Protein AF-A0A257QIC7-F1 (afdb_monomer)

Sequence (115 aa):
MLGDSFSVPIFAFAMLKSFGMAAPDFAHYFVFAAYFVVAKFSAAGVPGGLTIVLFPVLESCLGFSGEMLSMIMALNLLFDAELTSANILGNGAFALWINKLYEPNTDGANAPSPA

Secondary structure (DSSP, 8-state):
-HHHHHHHHHHHHHHHHHTTPPPPPHHHHHHHHHHHHHHHHHS-S-TTHHHHHHHHHHHHHH---HHHHHHHHHHHHHTHHHHHHHHHHHHHHHHHHHHHHH----TTS-PPPP-

Nearest PDB structures (foldseek):
  5m5p-assembly1_A  TM=3.788E-01  e=3.358E+00  Saccharomyces cerevisiae S288C

Mean predicted aligned error: 11.05 Å

Foldseek 3Di:
DVQVLVVLLVLLQVLCVVVVHDRPDPVLSVVLSVVLVVQLVVDPDDQLVSLVSCVVSCCVSPVDDPVSSVVSSVVSNVCVVVSVVVVVVVVVVVVVVVCVVPPDPPPDPPDPDDD

Solvent-accessible surface area (backbone atoms only — not comparable to full-atom values): 6911 Å² total; per-residue (Å²): 110,69,67,56,66,53,50,52,55,52,50,52,53,51,47,38,57,75,72,69,47,80,79,71,54,68,69,60,48,50,51,45,50,51,52,49,52,54,53,54,70,69,52,80,87,50,90,76,51,54,59,63,73,42,44,64,54,42,35,74,73,67,65,51,50,75,69,54,51,52,49,53,46,51,52,51,61,70,42,44,64,60,49,50,49,51,43,54,49,50,52,52,52,50,51,53,51,50,49,67,74,63,58,68,90,68,90,73,76,85,68,80,78,82,130

pLDDT: mean 73.9, std 10.51, range [49.91, 89.94]

Structure (mmCIF, N/CA/C/O backbone):
data_AF-A0A257QIC7-F1
#
_entry.id   AF-A0A257QIC7-F1
#
loop_
_atom_site.group_PDB
_atom_site.id
_atom_site.type_symbol
_atom_site.label_atom_id
_atom_site.label_alt_id
_atom_site.label_comp_id
_atom_site.label_asym_id
_atom_site.label_entity_id
_atom_site.label_seq_id
_atom_site.pdbx_PDB_ins_code
_atom_site.Cartn_x
_atom_site.Cartn_y
_atom_site.Cartn_z
_atom_site.occupancy
_atom_site.B_iso_or_equiv
_atom_site.auth_seq_id
_atom_site.auth_comp_id
_atom_site.auth_asym_id
_atom_site.auth_atom_id
_atom_site.pdbx_PDB_model_num
ATOM 1 N N . MET A 1 1 ? 6.037 2.175 -8.014 1.00 59.19 1 MET A N 1
ATOM 2 C CA . MET A 1 1 ? 5.246 2.295 -6.773 1.00 59.19 1 MET A CA 1
ATOM 3 C C . MET A 1 1 ? 4.313 1.100 -6.545 1.00 59.19 1 MET A C 1
ATOM 5 O O . MET A 1 1 ? 3.477 1.162 -5.656 1.00 59.19 1 MET A O 1
ATOM 9 N N . LEU A 1 2 ? 4.437 0.002 -7.309 1.00 57.78 2 LEU A N 1
ATOM 10 C CA . LEU A 1 2 ? 3.534 -1.149 -7.171 1.00 57.78 2 LEU A CA 1
ATOM 11 C C . LEU A 1 2 ? 3.740 -1.905 -5.853 1.00 57.78 2 LEU A C 1
ATOM 13 O O . LEU A 1 2 ? 2.757 -2.311 -5.246 1.00 57.78 2 LEU A O 1
ATOM 17 N N . GLY A 1 3 ? 4.986 -2.050 -5.382 1.00 58.66 3 GLY A N 1
ATOM 18 C CA . GLY A 1 3 ? 5.283 -2.776 -4.137 1.00 58.66 3 GLY A CA 1
ATOM 19 C C . GLY A 1 3 ? 4.587 -2.169 -2.919 1.00 58.66 3 GLY A C 1
ATOM 20 O O . GLY A 1 3 ? 3.959 -2.867 -2.133 1.00 58.66 3 GLY A O 1
ATOM 21 N N . ASP A 1 4 ? 4.585 -0.844 -2.840 1.00 62.31 4 ASP A N 1
ATOM 22 C CA . ASP A 1 4 ? 3.949 -0.105 -1.757 1.00 62.31 4 ASP A CA 1
ATOM 23 C C . ASP A 1 4 ? 2.408 -0.183 -1.799 1.00 62.31 4 ASP A C 1
ATOM 25 O O . ASP A 1 4 ? 1.718 -0.051 -0.791 1.00 62.31 4 ASP A O 1
ATOM 29 N N . SER A 1 5 ? 1.816 -0.424 -2.970 1.00 68.56 5 SER A N 1
ATOM 30 C CA . SER A 1 5 ? 0.364 -0.629 -3.080 1.00 68.56 5 SER A CA 1
ATOM 31 C C . SER A 1 5 ? -0.109 -1.928 -2.425 1.00 68.56 5 SER A C 1
ATOM 33 O O . SER A 1 5 ? -1.267 -2.004 -2.029 1.00 68.56 5 SER A O 1
ATOM 35 N N . PHE A 1 6 ? 0.767 -2.927 -2.283 1.00 68.69 6 PHE A N 1
ATOM 36 C CA . PHE A 1 6 ? 0.454 -4.180 -1.592 1.00 68.69 6 PHE A CA 1
ATOM 37 C C . PHE A 1 6 ? 0.847 -4.142 -0.114 1.00 68.69 6 PHE A C 1
ATOM 39 O O . PHE A 1 6 ? 0.112 -4.663 0.724 1.00 68.69 6 PHE A O 1
ATOM 46 N N . SER A 1 7 ? 1.963 -3.491 0.220 1.00 70.69 7 SER A N 1
ATOM 47 C CA . SER A 1 7 ? 2.462 -3.420 1.597 1.00 70.69 7 SER A CA 1
ATOM 48 C C . SER A 1 7 ? 1.501 -2.703 2.545 1.00 70.69 7 SER A C 1
ATOM 50 O O . SER A 1 7 ? 1.278 -3.179 3.655 1.00 70.69 7 SER A O 1
ATOM 52 N N . VAL A 1 8 ? 0.877 -1.598 2.120 1.00 73.81 8 VAL A N 1
ATOM 53 C CA . VAL A 1 8 ? -0.001 -0.819 3.010 1.00 73.81 8 VAL A CA 1
ATOM 54 C C . VAL A 1 8 ? -1.290 -1.556 3.389 1.00 73.81 8 VAL A C 1
ATOM 56 O O . VAL A 1 8 ? -1.606 -1.578 4.579 1.00 73.81 8 VAL A O 1
ATOM 59 N N . PRO A 1 9 ? -2.020 -2.216 2.467 1.00 78.31 9 PRO A N 1
ATOM 60 C CA . PRO A 1 9 ? -3.093 -3.126 2.852 1.00 78.31 9 PRO A CA 1
ATOM 61 C C . PRO A 1 9 ? -2.602 -4.204 3.826 1.00 78.31 9 PRO A C 1
ATOM 63 O O . PRO A 1 9 ? -3.177 -4.370 4.896 1.00 78.31 9 PRO A O 1
ATOM 66 N N . ILE A 1 10 ? -1.475 -4.866 3.546 1.00 80.44 10 ILE A N 1
ATOM 67 C CA . ILE A 1 10 ? -0.930 -5.901 4.443 1.00 80.44 10 ILE A CA 1
ATOM 68 C C . ILE A 1 10 ? -0.683 -5.344 5.857 1.00 80.44 10 ILE A C 1
ATOM 70 O O . ILE A 1 10 ? -1.084 -5.969 6.841 1.00 80.44 10 ILE A O 1
ATOM 74 N N . PHE A 1 11 ? -0.103 -4.147 5.975 1.00 79.56 11 PHE A N 1
ATOM 75 C CA . PHE A 1 11 ? 0.081 -3.474 7.262 1.00 79.56 11 PHE A CA 1
ATOM 76 C C . PHE A 1 11 ? -1.244 -3.081 7.920 1.00 79.56 11 PHE A C 1
ATOM 78 O O . PHE A 1 11 ? -1.396 -3.274 9.124 1.00 79.56 11 PHE A O 1
ATOM 85 N N . ALA A 1 12 ? -2.233 -2.609 7.159 1.00 79.56 12 ALA A N 1
ATOM 86 C CA . ALA A 1 12 ? -3.566 -2.316 7.683 1.00 79.56 12 ALA A CA 1
ATOM 87 C C . ALA A 1 12 ? -4.255 -3.578 8.235 1.00 79.56 12 ALA A C 1
ATOM 89 O O . ALA A 1 12 ? -4.866 -3.536 9.302 1.00 79.56 12 ALA A O 1
ATOM 90 N N . PHE A 1 13 ? -4.105 -4.724 7.566 1.00 82.62 13 PHE A N 1
ATOM 91 C CA . PHE A 1 13 ? -4.617 -6.002 8.064 1.00 82.62 13 PHE A CA 1
ATOM 92 C C . PHE A 1 13 ? -3.884 -6.478 9.324 1.00 82.62 13 PHE A C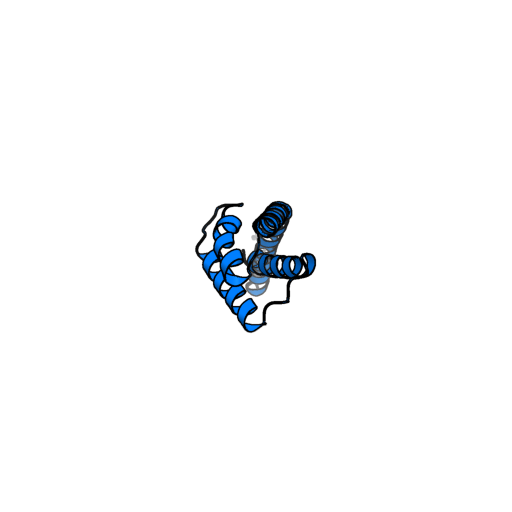 1
ATOM 94 O O . PHE A 1 13 ? -4.515 -6.930 10.282 1.00 82.62 13 PHE A O 1
ATOM 101 N N . ALA A 1 14 ? -2.556 -6.343 9.355 1.00 83.69 14 ALA A N 1
ATOM 102 C CA . ALA A 1 14 ? -1.759 -6.650 10.539 1.00 83.69 14 ALA A CA 1
ATOM 103 C C . ALA A 1 14 ? -2.164 -5.769 11.734 1.00 83.69 14 ALA A C 1
ATOM 105 O O . ALA A 1 14 ? -2.274 -6.266 12.851 1.00 83.69 14 ALA A O 1
ATOM 106 N N . MET A 1 15 ? -2.466 -4.491 11.496 1.00 82.31 15 MET A N 1
ATOM 107 C CA . MET A 1 15 ? -2.950 -3.557 12.514 1.00 82.31 15 MET A CA 1
ATOM 108 C C . MET A 1 15 ? -4.334 -3.934 13.052 1.00 82.31 15 MET A C 1
ATOM 110 O O . MET A 1 15 ? -4.508 -3.977 14.268 1.00 82.31 15 MET A O 1
ATOM 114 N N . LEU A 1 16 ? -5.284 -4.297 12.182 1.00 83.69 16 LEU A N 1
ATOM 115 C CA . LEU A 1 16 ? -6.595 -4.823 12.597 1.00 83.69 16 LEU A CA 1
ATOM 116 C C . LEU A 1 16 ? -6.443 -6.017 13.554 1.00 83.69 16 LEU A C 1
ATOM 118 O O . LEU A 1 16 ? -7.094 -6.072 14.598 1.00 83.69 16 LEU A O 1
ATOM 122 N N . LYS A 1 17 ? -5.531 -6.943 13.229 1.00 81.44 17 LYS A N 1
ATOM 123 C CA . LYS A 1 17 ? -5.197 -8.100 14.071 1.00 81.44 17 LYS A CA 1
ATOM 124 C C . LYS A 1 17 ? -4.522 -7.703 15.387 1.00 81.44 17 LYS A C 1
ATOM 126 O O . LYS A 1 17 ? -4.902 -8.237 16.426 1.00 81.44 17 LYS A O 1
ATOM 131 N N . SER A 1 18 ? -3.559 -6.782 15.358 1.00 82.69 18 SER A N 1
ATOM 132 C CA . SER A 1 18 ? -2.823 -6.327 16.548 1.00 82.69 18 SER A CA 1
ATOM 133 C C . SER A 1 18 ? -3.711 -5.605 17.563 1.00 82.69 18 SER A C 1
ATOM 135 O O . SER A 1 18 ? -3.497 -5.751 18.761 1.00 82.69 18 SER A O 1
ATOM 137 N N . PHE A 1 19 ? -4.731 -4.875 17.103 1.00 81.50 19 PHE A N 1
ATOM 138 C CA . PHE A 1 19 ? -5.700 -4.185 17.965 1.00 81.50 19 PHE A CA 1
ATOM 139 C C . PHE A 1 19 ? -6.905 -5.060 18.354 1.00 81.50 19 PHE A C 1
ATOM 141 O O . PHE A 1 19 ? -7.824 -4.585 19.017 1.00 81.50 19 PHE A O 1
ATOM 148 N N . GLY A 1 20 ? -6.917 -6.340 17.963 1.00 76.31 20 GLY A N 1
ATOM 149 C CA . GLY A 1 20 ? -7.990 -7.274 18.308 1.00 76.31 20 GLY A CA 1
ATOM 150 C C . GLY A 1 20 ? -9.334 -6.963 17.644 1.00 76.31 20 GLY A C 1
ATOM 151 O O . GLY A 1 20 ? -10.368 -7.435 18.116 1.00 76.31 20 GLY A O 1
ATOM 152 N N . MET A 1 21 ? -9.344 -6.182 16.559 1.00 76.69 21 MET A N 1
ATOM 153 C CA . MET A 1 21 ? -10.570 -5.904 15.818 1.00 76.69 21 MET A CA 1
ATOM 154 C C . MET A 1 21 ? -11.037 -7.125 15.031 1.00 76.69 21 MET A C 1
ATOM 156 O O . MET A 1 21 ? -10.242 -7.942 14.555 1.00 76.69 21 MET A O 1
ATOM 160 N N . ALA A 1 22 ? -12.359 -7.230 14.878 1.00 73.75 22 ALA A N 1
ATOM 161 C CA . ALA A 1 22 ? -12.961 -8.227 14.010 1.00 73.75 22 ALA A CA 1
ATOM 162 C C . ALA A 1 22 ? -12.406 -8.063 12.591 1.00 73.75 22 ALA A C 1
ATOM 164 O O . ALA A 1 22 ? -12.341 -6.951 12.064 1.00 73.75 22 ALA A O 1
ATOM 165 N N . ALA A 1 23 ? -11.990 -9.175 11.983 1.00 69.88 23 ALA A N 1
ATOM 166 C CA . ALA A 1 23 ? -11.527 -9.145 10.607 1.00 69.88 23 ALA A CA 1
ATOM 167 C C . ALA A 1 23 ? -12.686 -8.659 9.717 1.00 69.88 23 ALA A C 1
ATOM 169 O O . ALA A 1 23 ? -13.771 -9.244 9.786 1.00 69.88 23 ALA A O 1
ATOM 170 N N . PRO A 1 24 ? -12.485 -7.601 8.914 1.00 72.75 24 PRO A N 1
ATOM 171 C CA . PRO A 1 24 ? -13.492 -7.160 7.966 1.00 72.75 24 PRO A CA 1
ATOM 172 C C . PRO A 1 24 ? -13.780 -8.291 6.982 1.00 72.75 24 PRO A C 1
ATOM 174 O O . PRO A 1 24 ? -12.887 -9.060 6.613 1.00 72.75 24 PRO A O 1
ATOM 177 N N . ASP A 1 25 ? -15.038 -8.387 6.566 1.00 81.50 25 ASP A N 1
ATOM 178 C CA . ASP A 1 25 ? -15.450 -9.341 5.547 1.00 81.50 25 ASP A CA 1
ATOM 179 C C . ASP A 1 25 ? -14.613 -9.165 4.267 1.00 81.50 25 ASP A C 1
ATOM 181 O O . ASP A 1 25 ? -14.210 -8.050 3.918 1.00 81.50 25 ASP A O 1
ATOM 185 N N . PHE A 1 26 ? -14.348 -10.264 3.558 1.00 78.75 26 PHE A N 1
ATOM 186 C CA . PHE A 1 26 ? -13.450 -10.261 2.400 1.00 78.75 26 PHE A CA 1
ATOM 187 C C . PHE A 1 26 ? -13.887 -9.244 1.339 1.00 78.75 26 PHE A C 1
ATOM 189 O O . PHE A 1 26 ? -13.048 -8.535 0.784 1.00 78.75 26 PHE A O 1
ATOM 196 N N . ALA A 1 27 ? -15.196 -9.119 1.097 1.00 78.69 27 ALA A N 1
ATOM 197 C CA . ALA A 1 27 ? -15.727 -8.156 0.139 1.00 78.69 27 ALA A CA 1
ATOM 198 C C . ALA A 1 27 ? -15.478 -6.706 0.585 1.00 78.69 27 ALA A C 1
ATOM 200 O O . ALA A 1 27 ? -15.056 -5.879 -0.222 1.00 78.69 27 ALA A O 1
ATOM 201 N N . HIS A 1 28 ? -15.660 -6.404 1.873 1.00 77.94 28 HIS A N 1
ATOM 202 C CA . HIS A 1 28 ? -15.383 -5.076 2.430 1.00 77.94 28 HIS A CA 1
ATOM 203 C C . HIS A 1 28 ? -13.896 -4.730 2.347 1.00 77.94 28 HIS A C 1
ATOM 205 O O . HIS A 1 28 ? -13.529 -3.621 1.957 1.00 77.94 28 HIS A O 1
ATOM 211 N N . TYR A 1 29 ? -13.032 -5.697 2.653 1.00 81.88 29 TYR A N 1
ATOM 212 C CA . TYR A 1 29 ? -11.591 -5.506 2.591 1.00 81.88 29 TYR A CA 1
ATOM 213 C C . TYR A 1 29 ? -11.081 -5.340 1.152 1.00 81.88 29 TYR A C 1
ATOM 215 O O . TYR A 1 29 ? -10.192 -4.530 0.886 1.00 81.88 29 TYR A O 1
ATOM 223 N N . PHE A 1 30 ? -11.682 -6.056 0.201 1.00 81.69 30 PHE A N 1
ATOM 224 C CA . PHE A 1 30 ? -11.383 -5.908 -1.220 1.00 81.69 30 PHE A CA 1
ATOM 225 C C . PHE A 1 30 ? -11.803 -4.533 -1.756 1.00 81.69 30 PHE A C 1
ATOM 227 O O . PHE A 1 30 ? -11.031 -3.888 -2.465 1.00 81.69 30 PHE A O 1
ATOM 234 N N . VAL A 1 31 ? -12.992 -4.053 -1.378 1.00 81.75 31 VAL A N 1
ATOM 235 C CA . VAL A 1 31 ? -13.459 -2.701 -1.723 1.00 81.75 31 VAL A CA 1
ATOM 236 C C . VAL A 1 31 ? -12.522 -1.646 -1.137 1.00 81.75 31 VAL A C 1
ATOM 238 O O . VAL A 1 31 ? -12.107 -0.742 -1.861 1.00 81.75 31 VAL A O 1
ATOM 241 N N . PHE A 1 32 ? -12.106 -1.800 0.124 1.00 82.00 32 PHE A N 1
ATOM 242 C CA . PHE A 1 32 ? -11.080 -0.951 0.732 1.00 82.00 32 PHE A CA 1
ATOM 243 C C . PHE A 1 32 ? -9.784 -0.946 -0.092 1.00 82.00 32 PHE A C 1
ATOM 245 O O . PHE A 1 32 ? -9.295 0.126 -0.433 1.00 82.00 32 PHE A O 1
ATOM 252 N N . ALA A 1 33 ? -9.253 -2.114 -0.466 1.00 82.56 33 ALA A N 1
ATOM 253 C CA . ALA A 1 33 ? -8.025 -2.208 -1.255 1.00 82.56 33 ALA A CA 1
ATOM 254 C C . ALA A 1 33 ? -8.167 -1.550 -2.641 1.00 82.56 33 ALA A C 1
ATOM 256 O O . ALA A 1 33 ? -7.247 -0.879 -3.107 1.00 82.56 33 ALA A O 1
ATOM 257 N N . ALA A 1 34 ? -9.328 -1.681 -3.288 1.00 80.69 34 ALA A N 1
ATOM 258 C CA . ALA A 1 34 ? -9.607 -1.028 -4.563 1.00 80.69 34 ALA A CA 1
ATOM 259 C C . ALA A 1 34 ? -9.657 0.505 -4.426 1.00 80.69 34 ALA A C 1
ATOM 261 O O . ALA A 1 34 ? -8.979 1.211 -5.177 1.00 80.69 34 ALA A O 1
ATOM 262 N N . TYR A 1 35 ? -10.391 1.026 -3.435 1.00 79.75 35 TYR A N 1
ATOM 263 C CA . TYR A 1 35 ? -10.426 2.464 -3.134 1.00 79.75 35 TYR A CA 1
ATOM 264 C C . TYR A 1 35 ? -9.048 3.002 -2.757 1.00 79.75 35 TYR A C 1
ATOM 266 O O . TYR A 1 35 ? -8.657 4.074 -3.216 1.00 79.75 35 TYR A O 1
ATOM 274 N N . PHE A 1 36 ? -8.295 2.233 -1.974 1.00 78.69 36 PHE A N 1
ATOM 275 C CA . PHE A 1 36 ? -6.929 2.537 -1.586 1.00 78.69 36 PHE A CA 1
ATOM 276 C C . PHE A 1 36 ? -6.030 2.713 -2.814 1.00 78.69 36 PHE A C 1
ATOM 278 O O . PHE A 1 36 ? -5.348 3.728 -2.932 1.00 78.69 36 PHE A O 1
ATOM 285 N N . VAL A 1 37 ? -6.061 1.771 -3.764 1.00 77.69 37 VAL A N 1
ATOM 286 C CA . VAL A 1 37 ? -5.253 1.840 -4.994 1.00 77.69 37 VAL A CA 1
ATOM 287 C C . VAL A 1 37 ? -5.620 3.062 -5.839 1.00 77.69 3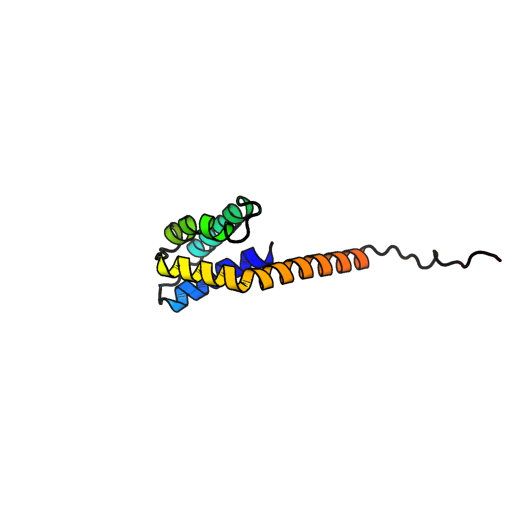7 VAL A C 1
ATOM 289 O O . VAL A 1 37 ? -4.720 3.758 -6.312 1.00 77.69 37 VAL A O 1
ATOM 292 N N . VAL A 1 38 ? -6.914 3.360 -5.994 1.00 77.50 38 VAL A N 1
ATOM 293 C CA . VAL A 1 38 ? -7.384 4.530 -6.757 1.00 77.50 38 VAL A CA 1
ATOM 294 C C . VAL A 1 38 ? -6.955 5.839 -6.087 1.00 77.50 38 VAL A C 1
ATOM 296 O O . VAL A 1 38 ? -6.382 6.707 -6.748 1.00 77.50 38 VAL A O 1
ATOM 299 N N . ALA A 1 39 ? -7.165 5.973 -4.775 1.00 74.69 39 ALA A N 1
ATOM 300 C CA . ALA A 1 39 ? -6.762 7.154 -4.012 1.00 74.69 39 ALA A CA 1
ATOM 301 C C . ALA A 1 39 ? -5.240 7.364 -4.058 1.00 74.69 39 ALA A C 1
ATOM 303 O O . ALA A 1 39 ? -4.766 8.482 -4.266 1.00 74.69 39 ALA A O 1
ATOM 304 N N . LYS A 1 40 ? -4.469 6.277 -3.948 1.00 72.25 40 LYS A N 1
ATOM 305 C CA . LYS A 1 40 ? -3.007 6.304 -4.011 1.00 72.25 40 LYS A CA 1
ATOM 306 C C . LYS A 1 40 ? -2.484 6.734 -5.383 1.00 72.25 40 LYS A C 1
ATOM 308 O O . LYS A 1 40 ? -1.509 7.472 -5.450 1.00 72.25 40 LYS A O 1
ATOM 313 N N . PHE A 1 41 ? -3.137 6.313 -6.469 1.00 71.31 41 PHE A N 1
ATOM 314 C CA . PHE A 1 41 ? -2.808 6.773 -7.824 1.00 71.31 41 PHE A CA 1
ATOM 315 C C . PHE A 1 41 ? -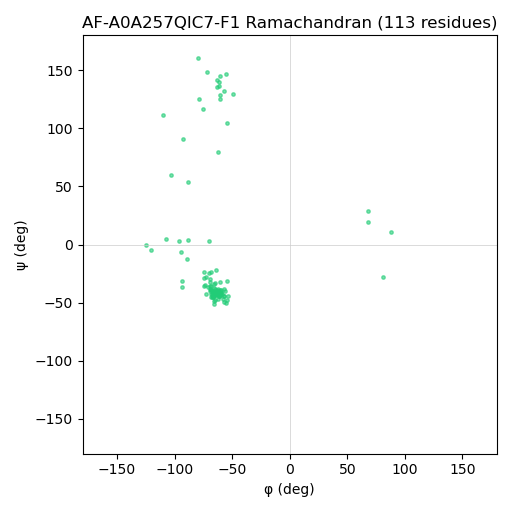3.161 8.247 -8.053 1.00 71.31 41 PHE A C 1
ATOM 317 O O . PHE A 1 41 ? -2.490 8.921 -8.831 1.00 71.31 41 PHE A O 1
ATOM 324 N N . SER A 1 42 ? -4.192 8.752 -7.371 1.00 68.44 42 SER A N 1
ATOM 325 C CA . SER A 1 42 ? -4.599 10.157 -7.454 1.00 68.44 42 SER A CA 1
ATOM 326 C C . SER A 1 42 ? -3.661 11.107 -6.700 1.00 68.44 42 SER A C 1
ATOM 328 O O . SER A 1 42 ? -3.628 12.297 -7.009 1.00 68.44 42 SER A O 1
ATOM 330 N N . ALA A 1 43 ? -2.918 10.617 -5.706 1.00 58.91 43 ALA A N 1
ATOM 331 C CA . ALA A 1 43 ? -2.000 11.417 -4.906 1.00 58.91 43 ALA A CA 1
ATOM 332 C C . 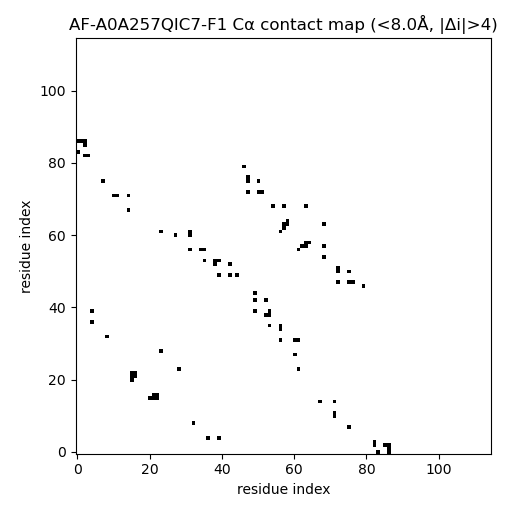ALA A 1 43 ? -0.583 11.368 -5.508 1.00 58.91 43 ALA A C 1
ATOM 334 O O . ALA A 1 43 ? 0.229 10.497 -5.205 1.00 58.91 43 ALA A O 1
ATOM 335 N N . ALA A 1 44 ? -0.274 12.307 -6.401 1.00 50.78 44 ALA A N 1
ATOM 336 C CA . ALA A 1 44 ? 1.045 12.402 -7.016 1.00 50.78 44 ALA A CA 1
ATOM 337 C C . ALA A 1 44 ? 2.096 12.991 -6.047 1.00 50.78 44 ALA A C 1
ATOM 339 O O . ALA A 1 44 ? 2.033 14.161 -5.682 1.00 50.78 44 ALA A O 1
ATOM 340 N N . GLY A 1 45 ? 3.113 12.191 -5.703 1.00 54.09 45 GLY A N 1
ATOM 341 C CA . GLY A 1 45 ? 4.497 12.674 -5.579 1.00 54.09 45 GLY A CA 1
ATOM 342 C C . GLY A 1 45 ? 4.991 13.252 -4.248 1.00 54.09 45 GLY A C 1
ATOM 343 O O . GLY A 1 45 ? 6.088 13.804 -4.245 1.00 54.09 45 GLY A O 1
ATOM 344 N N . VAL A 1 46 ? 4.263 13.130 -3.131 1.00 55.22 46 VAL A N 1
ATOM 345 C CA . VAL A 1 46 ? 4.744 13.646 -1.831 1.00 55.22 46 VAL A CA 1
ATOM 346 C C . VAL A 1 46 ? 5.103 12.499 -0.872 1.00 55.22 46 VAL A C 1
ATOM 348 O O . VAL A 1 46 ? 4.185 11.812 -0.407 1.00 55.22 46 VAL A O 1
ATOM 351 N N . PRO A 1 47 ? 6.394 12.286 -0.535 1.00 54.81 47 PRO A N 1
ATOM 352 C CA . PRO A 1 47 ? 6.790 11.336 0.507 1.00 54.81 47 PRO A CA 1
ATOM 353 C C . PRO A 1 47 ? 6.166 11.749 1.850 1.00 54.81 47 PRO A C 1
ATOM 355 O O . PRO A 1 47 ? 6.199 12.918 2.234 1.00 54.81 47 PRO A O 1
ATOM 358 N N . GLY A 1 48 ? 5.489 10.812 2.518 1.00 57.69 48 GLY A N 1
ATOM 359 C CA . GLY A 1 48 ? 4.724 11.045 3.753 1.00 57.69 48 GLY A CA 1
ATOM 360 C C . GLY A 1 48 ? 3.315 11.641 3.579 1.00 57.69 48 GLY A C 1
ATOM 361 O O . GLY A 1 48 ? 2.430 11.343 4.380 1.00 57.69 48 GLY A O 1
ATOM 362 N N . GLY A 1 49 ? 3.053 12.417 2.518 1.00 57.28 49 GLY A N 1
ATOM 363 C CA . GLY A 1 49 ? 1.728 13.008 2.252 1.00 57.28 49 GLY A CA 1
ATOM 364 C C . GLY A 1 49 ? 0.686 11.991 1.775 1.00 57.28 49 GLY A C 1
ATOM 365 O O . GLY A 1 49 ? -0.506 12.129 2.051 1.00 57.28 49 GLY A O 1
ATOM 366 N N . LEU A 1 50 ? 1.150 10.928 1.118 1.00 60.50 50 LEU A N 1
ATOM 367 C CA . LEU A 1 50 ? 0.319 9.846 0.595 1.00 60.50 50 LEU A CA 1
ATOM 368 C C . LEU A 1 50 ? -0.518 9.175 1.695 1.00 60.50 50 LEU A C 1
ATOM 370 O O . LEU A 1 50 ? -1.716 8.961 1.531 1.00 60.50 50 LEU A O 1
ATOM 374 N N . THR A 1 51 ? 0.102 8.902 2.843 1.00 64.62 51 THR A N 1
ATOM 375 C CA . THR A 1 51 ? -0.544 8.232 3.977 1.00 64.62 51 THR A CA 1
ATOM 376 C C . THR A 1 51 ? -1.606 9.114 4.636 1.00 64.62 51 THR A C 1
ATOM 378 O O . THR A 1 51 ? -2.634 8.604 5.068 1.00 64.62 51 THR A O 1
ATOM 381 N N . ILE A 1 52 ? -1.414 10.438 4.647 1.00 67.88 52 ILE A N 1
ATOM 382 C CA . ILE A 1 52 ? -2.383 11.391 5.215 1.00 67.88 52 ILE A CA 1
ATOM 383 C C . ILE A 1 52 ? -3.656 11.444 4.357 1.00 67.88 52 ILE A C 1
ATOM 385 O O . ILE A 1 52 ? -4.762 11.457 4.891 1.00 67.88 52 ILE A O 1
ATOM 389 N N . VAL A 1 53 ? -3.521 11.388 3.027 1.00 70.69 53 VAL A N 1
ATOM 390 C CA . VAL A 1 53 ? -4.666 11.314 2.094 1.00 70.69 53 VAL A CA 1
ATOM 391 C C . VAL A 1 53 ? -5.470 10.017 2.272 1.00 70.69 53 VAL A C 1
ATOM 393 O O . VAL A 1 53 ? -6.651 9.959 1.936 1.00 70.69 53 VAL A O 1
ATOM 396 N N . LEU A 1 54 ? -4.852 8.984 2.843 1.00 73.06 54 LEU A N 1
ATOM 397 C CA . LEU A 1 54 ? -5.454 7.674 3.079 1.00 73.06 54 LEU A CA 1
ATOM 398 C C . LEU A 1 54 ? -6.164 7.550 4.437 1.00 73.06 54 LEU A C 1
ATOM 400 O O . LEU A 1 54 ? -6.944 6.615 4.618 1.00 73.06 54 LEU A O 1
ATOM 404 N N . PHE A 1 55 ? -5.967 8.490 5.368 1.00 77.88 55 PHE A N 1
ATOM 405 C CA . PHE A 1 55 ? -6.630 8.477 6.680 1.00 77.88 55 PHE A CA 1
ATOM 406 C C . PHE A 1 55 ? -8.164 8.481 6.597 1.00 77.88 55 PHE A C 1
ATOM 408 O O . PHE A 1 55 ? -8.768 7.614 7.227 1.00 77.88 55 PHE A O 1
ATOM 415 N N . PRO A 1 56 ? -8.818 9.329 5.775 1.00 77.12 56 PRO A N 1
ATOM 416 C CA . PRO A 1 56 ? -10.276 9.315 5.654 1.00 77.12 56 PRO A CA 1
ATOM 417 C C . PRO A 1 56 ? -10.810 7.971 5.146 1.00 77.12 56 PRO A C 1
ATOM 419 O O . PRO A 1 56 ? -11.897 7.545 5.526 1.00 77.12 56 PRO A O 1
ATOM 422 N N . VAL A 1 57 ? -10.045 7.280 4.294 1.00 77.06 57 VAL A N 1
ATOM 423 C CA . VAL A 1 57 ? -10.411 5.958 3.763 1.00 77.06 57 VAL A CA 1
ATOM 424 C C . VAL A 1 57 ? -10.267 4.886 4.846 1.00 77.06 57 VAL A C 1
ATOM 426 O O . VAL A 1 57 ? -11.149 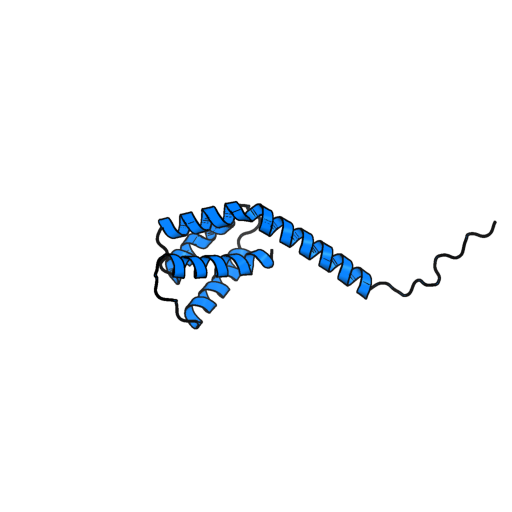4.047 4.994 1.00 77.06 57 VAL A O 1
ATOM 429 N N . LEU A 1 58 ? -9.195 4.927 5.641 1.00 75.94 58 LEU A N 1
ATOM 430 C CA . LEU A 1 58 ? -8.973 4.004 6.761 1.00 75.94 58 LEU A CA 1
ATOM 431 C C . LEU A 1 58 ? -10.011 4.190 7.883 1.00 75.94 58 LEU A C 1
ATOM 433 O O . LEU A 1 58 ? -10.518 3.202 8.415 1.00 75.94 58 LEU A O 1
ATOM 437 N N . GLU A 1 59 ? -10.378 5.430 8.210 1.00 78.56 59 GLU A N 1
ATOM 438 C CA . GLU A 1 59 ? -11.450 5.722 9.171 1.00 78.56 59 GLU A CA 1
ATOM 439 C C . GLU A 1 59 ? -12.812 5.252 8.650 1.00 78.56 59 GLU A C 1
ATOM 441 O O . GLU A 1 59 ? -13.515 4.516 9.339 1.00 78.56 59 GLU A O 1
ATOM 446 N N . SER A 1 60 ? -13.175 5.629 7.420 1.00 76.00 60 SER A N 1
ATOM 447 C CA . SER A 1 60 ? -14.513 5.354 6.876 1.00 76.00 60 SER A CA 1
ATOM 448 C C . SER A 1 60 ? -14.748 3.890 6.502 1.00 76.00 60 SER A C 1
ATOM 450 O O . SER A 1 60 ? -15.864 3.402 6.659 1.00 76.00 60 SER A O 1
ATOM 452 N N . CYS A 1 61 ? -13.726 3.180 6.013 1.00 74.25 61 CYS A N 1
ATOM 453 C CA . CYS A 1 61 ? -13.872 1.792 5.564 1.00 74.25 61 CYS A CA 1
ATOM 454 C C . CYS A 1 61 ? -13.542 0.762 6.647 1.00 74.25 61 CYS A C 1
ATOM 456 O O . CYS A 1 61 ? -14.107 -0.329 6.627 1.00 74.25 61 CYS A O 1
ATOM 458 N N . LEU A 1 62 ? -12.615 1.069 7.561 1.00 75.00 62 LEU A N 1
ATOM 459 C CA . LEU A 1 62 ? -12.116 0.104 8.547 1.00 75.00 62 LEU A CA 1
ATOM 460 C C . LEU A 1 62 ? -12.347 0.533 10.001 1.00 75.00 62 LEU A C 1
ATOM 462 O O . LEU A 1 62 ? -12.050 -0.247 10.902 1.00 75.00 62 LEU A O 1
ATOM 466 N N . GLY A 1 63 ? -12.874 1.737 10.251 1.00 76.62 63 GLY A N 1
ATOM 467 C CA . GLY A 1 63 ? -13.154 2.214 11.607 1.00 76.62 63 GLY A CA 1
ATOM 468 C C . GLY A 1 63 ? -11.893 2.462 12.434 1.00 76.62 63 GLY A C 1
ATOM 469 O O . GLY A 1 63 ? -11.913 2.300 13.654 1.00 76.62 63 GLY A O 1
ATOM 470 N N . PHE A 1 64 ? -10.778 2.804 11.784 1.00 80.94 64 PHE A N 1
ATOM 471 C CA . PHE A 1 64 ? -9.520 3.048 12.483 1.00 80.94 64 PHE A CA 1
ATOM 472 C C . PHE A 1 64 ? -9.646 4.245 13.431 1.00 80.94 64 PHE A C 1
ATOM 474 O O . PHE A 1 64 ? -10.182 5.286 13.071 1.00 80.94 64 PHE A O 1
ATOM 481 N N . SER A 1 65 ? -9.126 4.098 14.648 1.00 81.75 65 SER A N 1
ATOM 482 C CA . SER A 1 65 ? -8.973 5.197 15.602 1.00 81.75 65 SER A CA 1
ATOM 483 C C . SER A 1 65 ? -7.727 6.018 15.261 1.00 81.75 65 SER A C 1
ATOM 485 O O . SER A 1 65 ? -6.800 5.520 14.616 1.00 81.75 65 SER A O 1
ATOM 487 N N . GLY A 1 66 ? -7.657 7.257 15.755 1.00 80.00 66 GLY A N 1
ATOM 488 C CA . GLY A 1 66 ? -6.502 8.136 15.531 1.00 80.00 66 GLY A CA 1
ATOM 489 C C . GLY A 1 66 ? -5.155 7.527 15.953 1.00 80.00 66 GLY A C 1
ATOM 490 O O . GLY A 1 66 ? -4.139 7.776 15.307 1.00 80.00 66 GLY A O 1
ATOM 491 N N . GLU A 1 67 ? -5.140 6.669 16.978 1.00 83.00 67 GLU A N 1
ATOM 492 C CA . GLU A 1 67 ? -3.936 5.945 17.415 1.00 83.00 67 GLU A CA 1
ATOM 493 C C . GLU A 1 67 ? -3.476 4.891 16.399 1.00 83.00 67 GLU A C 1
ATOM 495 O O . GLU A 1 67 ? -2.282 4.694 16.188 1.00 83.00 67 GLU A O 1
ATOM 500 N N . MET A 1 68 ? -4.409 4.220 15.723 1.00 83.00 68 MET A N 1
ATOM 501 C CA . MET A 1 68 ? -4.067 3.232 14.700 1.00 83.00 68 MET A CA 1
ATOM 502 C C . MET A 1 68 ? -3.573 3.886 13.413 1.00 83.00 68 MET A C 1
ATOM 504 O O . MET A 1 68 ? -2.665 3.366 12.762 1.00 83.00 68 MET A O 1
ATOM 508 N N . LEU A 1 69 ? -4.139 5.042 13.064 1.00 82.88 69 LEU A N 1
ATOM 509 C CA . LEU A 1 69 ? -3.686 5.845 11.929 1.00 82.88 69 LEU A CA 1
ATOM 510 C C . LEU A 1 69 ? -2.268 6.376 12.151 1.00 82.88 69 LEU A C 1
ATOM 512 O O . LEU A 1 69 ? -1.440 6.299 11.242 1.00 82.88 69 LEU A O 1
ATOM 516 N N . SER A 1 70 ? -1.960 6.855 13.362 1.00 83.62 70 SER A N 1
ATOM 517 C CA . SER A 1 70 ? -0.613 7.326 13.698 1.00 83.62 70 SER A CA 1
ATOM 518 C C . SER A 1 70 ? 0.413 6.188 13.672 1.00 83.62 70 SER A C 1
ATOM 520 O O . SER A 1 70 ? 1.510 6.378 13.149 1.00 83.62 70 SER A O 1
ATOM 522 N N . MET A 1 71 ? 0.039 4.985 14.121 1.00 83.50 71 MET A N 1
ATOM 523 C CA . MET A 1 71 ? 0.861 3.775 13.999 1.00 83.50 71 MET A CA 1
ATOM 524 C C . MET A 1 71 ? 1.121 3.390 12.536 1.00 83.50 71 MET A C 1
ATOM 526 O O . MET A 1 71 ? 2.268 3.155 12.158 1.00 83.50 71 MET A O 1
ATOM 530 N N . ILE A 1 72 ? 0.086 3.375 11.685 1.00 81.31 72 ILE A N 1
ATOM 531 C CA . ILE A 1 72 ? 0.247 3.130 10.242 1.00 81.31 72 ILE A CA 1
ATOM 532 C C . ILE A 1 72 ? 1.165 4.179 9.612 1.00 81.31 72 ILE A C 1
ATOM 534 O O . ILE A 1 72 ? 1.992 3.841 8.768 1.00 81.31 72 ILE A O 1
ATOM 538 N N . MET A 1 73 ? 1.038 5.446 9.998 1.00 79.69 73 MET A N 1
ATOM 539 C CA . MET A 1 73 ? 1.890 6.517 9.488 1.00 79.69 73 MET A CA 1
ATOM 540 C C . MET A 1 73 ? 3.341 6.366 9.937 1.00 79.69 73 MET A C 1
ATOM 542 O O . MET A 1 73 ? 4.239 6.516 9.113 1.00 79.69 73 MET A O 1
ATOM 546 N N . ALA A 1 74 ? 3.570 6.013 11.202 1.00 82.69 74 ALA A N 1
ATOM 547 C CA . ALA A 1 74 ? 4.902 5.749 11.727 1.00 82.69 74 ALA A CA 1
ATOM 548 C C . ALA A 1 74 ? 5.570 4.578 10.993 1.00 82.69 74 ALA A C 1
ATOM 550 O O . ALA A 1 74 ? 6.720 4.698 10.583 1.00 82.69 74 ALA A O 1
ATOM 551 N N . LEU A 1 75 ? 4.840 3.481 10.761 1.00 80.31 75 LEU A N 1
ATOM 552 C CA . LEU A 1 75 ? 5.339 2.331 10.002 1.00 80.31 75 LEU A CA 1
ATOM 553 C C . LEU A 1 75 ? 5.605 2.685 8.535 1.00 80.31 75 LEU A C 1
ATOM 555 O O . LEU A 1 75 ? 6.638 2.303 7.996 1.00 80.31 75 LEU A O 1
ATOM 559 N N . ASN A 1 76 ? 4.713 3.447 7.897 1.00 75.25 76 ASN A N 1
ATOM 560 C CA . ASN A 1 76 ? 4.921 3.897 6.519 1.00 75.25 76 ASN A CA 1
ATOM 561 C C . ASN A 1 76 ? 6.158 4.782 6.386 1.00 75.25 76 ASN A C 1
ATOM 563 O O . ASN A 1 76 ? 6.913 4.611 5.440 1.00 75.25 76 ASN A O 1
ATOM 567 N N . LEU A 1 77 ? 6.387 5.696 7.332 1.00 77.06 77 LEU A N 1
ATOM 568 C CA . LEU A 1 77 ? 7.587 6.527 7.329 1.00 77.06 77 LEU A CA 1
ATOM 569 C C . LEU A 1 77 ? 8.846 5.699 7.614 1.00 77.06 77 LEU A C 1
ATOM 571 O O . LEU A 1 77 ? 9.880 5.930 6.996 1.00 77.06 77 LEU A O 1
ATOM 575 N N . LEU A 1 78 ? 8.751 4.734 8.534 1.00 82.62 78 LEU A N 1
ATOM 576 C CA . LEU A 1 78 ? 9.865 3.868 8.907 1.00 82.62 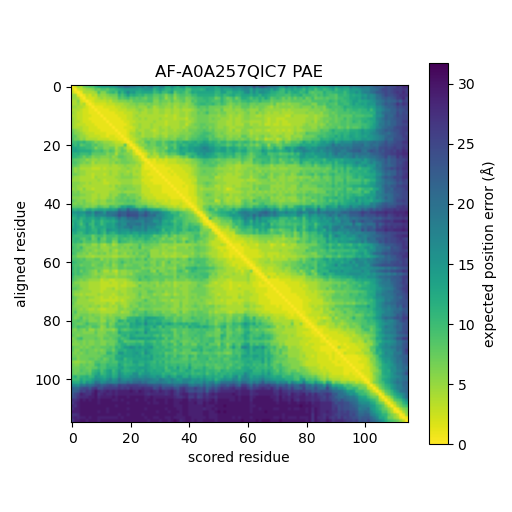78 LEU A CA 1
ATOM 577 C C . LEU A 1 78 ? 10.351 3.020 7.729 1.00 82.62 78 LEU A C 1
ATOM 579 O O . LEU A 1 78 ? 11.555 2.880 7.567 1.00 82.62 78 LEU A O 1
ATOM 583 N N . PHE A 1 79 ? 9.433 2.482 6.922 1.00 75.50 79 PHE A N 1
ATOM 584 C CA . PHE A 1 79 ? 9.765 1.617 5.787 1.00 75.50 79 PHE A CA 1
ATOM 585 C C . PHE A 1 79 ? 9.828 2.353 4.435 1.00 75.50 79 PHE A C 1
ATOM 587 O O . PHE A 1 79 ? 10.032 1.715 3.402 1.00 75.50 79 PHE A O 1
ATOM 594 N N . ASP A 1 80 ? 9.650 3.678 4.399 1.00 75.44 80 ASP A N 1
ATOM 595 C CA . ASP A 1 80 ? 9.619 4.460 3.151 1.00 75.44 80 ASP A CA 1
ATOM 596 C C . ASP A 1 80 ? 10.909 4.279 2.326 1.00 75.44 80 ASP A C 1
ATOM 598 O O . ASP A 1 80 ? 10.877 4.120 1.100 1.00 75.44 80 ASP A O 1
ATOM 602 N N . ALA A 1 81 ? 12.059 4.208 3.006 1.00 73.12 81 ALA A N 1
ATOM 603 C CA . ALA A 1 81 ? 13.361 3.985 2.382 1.00 73.12 81 ALA A CA 1
ATOM 604 C C . ALA A 1 81 ? 13.491 2.566 1.787 1.00 73.12 81 ALA A C 1
ATOM 606 O O . ALA A 1 81 ? 13.962 2.390 0.656 1.00 73.12 81 ALA A O 1
ATOM 607 N N . GLU A 1 82 ? 13.031 1.544 2.506 1.00 74.31 82 GLU A N 1
ATOM 608 C CA . GLU A 1 82 ? 13.015 0.146 2.071 1.00 74.31 82 GLU A CA 1
ATOM 609 C C . GLU A 1 82 ? 12.056 -0.064 0.893 1.00 74.31 82 GLU A C 1
ATOM 611 O O . GLU A 1 82 ? 12.399 -0.732 -0.084 1.00 74.31 82 GLU A O 1
ATOM 616 N N . LEU A 1 83 ? 10.871 0.547 0.928 1.00 70.12 83 LEU A N 1
ATOM 617 C CA . LEU A 1 83 ? 9.898 0.431 -0.155 1.00 70.12 83 LEU A CA 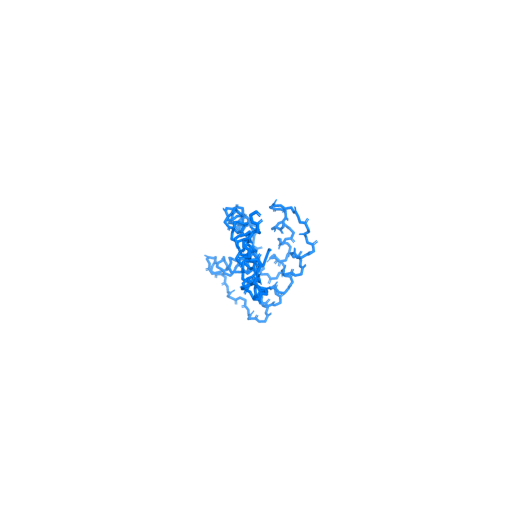1
ATOM 618 C C . LEU A 1 83 ? 10.344 1.189 -1.409 1.00 70.12 83 LEU A C 1
ATOM 620 O O . LEU A 1 83 ? 10.159 0.698 -2.530 1.00 70.12 83 LEU A O 1
ATOM 624 N N . THR A 1 84 ? 10.984 2.346 -1.241 1.00 75.38 84 THR A N 1
ATOM 625 C CA . THR A 1 84 ? 11.561 3.106 -2.354 1.00 75.38 84 THR A CA 1
ATOM 626 C C . THR A 1 84 ? 12.725 2.350 -2.992 1.00 75.38 84 THR A C 1
ATOM 628 O O . THR A 1 84 ? 12.766 2.212 -4.218 1.00 75.38 84 THR A O 1
ATOM 631 N N . SER A 1 85 ? 13.634 1.792 -2.188 1.00 76.31 85 SER A N 1
ATOM 632 C CA . SER A 1 85 ? 14.769 1.010 -2.694 1.00 76.31 85 SER A CA 1
ATOM 633 C C . SER A 1 85 ? 14.322 -0.272 -3.400 1.00 76.31 85 SER A C 1
ATOM 635 O O . SER A 1 85 ? 14.781 -0.534 -4.512 1.00 76.31 85 SER A O 1
ATOM 637 N N . ALA A 1 86 ? 13.357 -1.013 -2.844 1.00 76.69 86 ALA A N 1
ATOM 638 C CA . ALA A 1 86 ? 12.763 -2.176 -3.502 1.00 76.69 86 ALA A CA 1
ATOM 639 C C . ALA A 1 86 ? 12.104 -1.807 -4.842 1.00 76.69 86 ALA A C 1
ATOM 641 O O . ALA A 1 86 ? 12.232 -2.537 -5.826 1.00 76.69 86 ALA A O 1
ATOM 642 N N . ASN A 1 87 ? 11.436 -0.652 -4.913 1.00 72.50 87 ASN A N 1
ATOM 643 C CA . ASN A 1 87 ? 10.809 -0.184 -6.144 1.00 72.50 87 ASN A CA 1
ATOM 644 C C . ASN A 1 87 ? 11.836 0.223 -7.220 1.00 72.50 87 ASN A C 1
ATOM 646 O O . ASN A 1 87 ? 11.637 -0.076 -8.398 1.00 72.50 87 ASN A O 1
ATOM 650 N N . ILE A 1 88 ? 12.936 0.878 -6.834 1.00 82.88 88 ILE A N 1
ATOM 651 C CA . ILE A 1 88 ? 14.034 1.225 -7.753 1.00 82.88 88 ILE A CA 1
ATOM 652 C C . ILE A 1 88 ? 14.736 -0.047 -8.246 1.00 82.88 88 ILE A C 1
ATOM 654 O O . ILE A 1 88 ? 14.950 -0.202 -9.450 1.00 82.88 88 ILE A O 1
ATOM 658 N N . LEU A 1 89 ? 15.030 -0.983 -7.339 1.00 84.56 89 LEU A N 1
ATOM 659 C CA . LEU A 1 89 ? 15.634 -2.274 -7.672 1.00 84.56 89 LEU A CA 1
ATOM 660 C C . LEU A 1 89 ? 14.745 -3.095 -8.609 1.00 84.56 89 LEU A C 1
ATOM 662 O O . LEU A 1 89 ? 15.242 -3.626 -9.598 1.00 84.56 89 LEU A O 1
ATOM 666 N N . GLY A 1 90 ? 13.437 -3.162 -8.346 1.00 80.56 90 GLY A N 1
ATOM 667 C CA . GLY A 1 90 ? 12.478 -3.862 -9.201 1.00 80.56 90 GLY A CA 1
ATOM 668 C C . GLY A 1 90 ? 12.427 -3.290 -10.619 1.00 80.56 90 GLY A C 1
ATOM 669 O O . GLY A 1 90 ? 12.455 -4.048 -11.588 1.00 80.56 90 GLY A O 1
ATOM 670 N N . ASN A 1 91 ? 12.444 -1.961 -10.756 1.00 83.25 91 ASN A N 1
ATOM 671 C CA . ASN A 1 91 ? 12.525 -1.309 -12.065 1.00 83.25 91 ASN A CA 1
ATOM 672 C C . ASN A 1 91 ? 13.850 -1.620 -12.784 1.00 83.25 91 ASN A C 1
ATOM 674 O O . ASN A 1 91 ? 13.841 -1.900 -13.982 1.00 83.25 91 ASN A O 1
ATOM 678 N N . GLY A 1 92 ? 14.977 -1.621 -12.065 1.00 85.06 92 GLY A N 1
ATOM 679 C CA . GLY A 1 92 ? 16.280 -2.001 -12.619 1.00 85.06 92 GLY A CA 1
ATOM 680 C C . GLY A 1 92 ? 16.327 -3.465 -13.069 1.00 85.06 92 GLY A C 1
ATOM 681 O O . GLY A 1 92 ? 16.783 -3.764 -14.172 1.00 85.06 92 GLY A O 1
ATOM 682 N N . ALA A 1 93 ? 15.786 -4.377 -12.259 1.00 86.75 93 ALA A N 1
ATOM 683 C CA . ALA A 1 93 ? 15.673 -5.793 -12.595 1.00 86.75 93 ALA A CA 1
ATOM 684 C C . ALA A 1 93 ? 14.777 -6.018 -13.823 1.00 86.75 93 ALA A C 1
ATOM 686 O O . ALA A 1 93 ? 15.126 -6.803 -14.703 1.00 86.75 93 ALA A O 1
ATOM 687 N N . PHE A 1 94 ? 13.658 -5.294 -13.922 1.00 86.44 94 PHE A N 1
ATOM 688 C CA . PHE A 1 94 ? 12.775 -5.353 -15.084 1.00 86.44 94 PHE A CA 1
ATOM 689 C C . PHE A 1 94 ? 13.462 -4.843 -16.357 1.00 86.44 94 PHE A C 1
ATOM 691 O O . PHE A 1 94 ? 13.363 -5.487 -17.399 1.00 86.44 94 PHE A O 1
ATOM 698 N N . ALA A 1 95 ? 14.217 -3.744 -16.274 1.00 88.06 95 ALA A N 1
ATOM 699 C CA . ALA A 1 95 ? 14.985 -3.226 -17.406 1.00 88.06 95 ALA A CA 1
ATOM 700 C C . ALA A 1 95 ? 16.026 -4.242 -17.907 1.00 88.06 95 ALA A C 1
ATOM 702 O O . ALA A 1 95 ? 16.122 -4.476 -19.110 1.00 88.06 95 ALA A O 1
ATOM 703 N N . LEU A 1 96 ? 16.750 -4.902 -16.996 1.00 88.19 96 LEU A N 1
ATOM 704 C CA . LEU A 1 96 ? 17.686 -5.977 -17.347 1.00 88.19 96 LEU A CA 1
ATOM 705 C C . LEU A 1 96 ? 16.978 -7.176 -17.988 1.00 88.19 96 LEU A C 1
ATOM 707 O O . LEU A 1 96 ? 17.506 -7.780 -18.921 1.00 88.19 96 LEU A O 1
ATOM 711 N N . TRP A 1 97 ? 15.790 -7.524 -17.496 1.00 89.94 97 TRP A N 1
ATOM 712 C CA . TRP A 1 97 ? 15.008 -8.634 -18.031 1.00 89.94 97 TRP A CA 1
ATOM 713 C C . TRP A 1 97 ? 14.507 -8.353 -19.450 1.00 89.94 97 TRP A C 1
ATOM 715 O O . TRP A 1 97 ? 14.680 -9.193 -20.330 1.00 89.94 97 TRP A O 1
ATOM 725 N N . ILE A 1 98 ? 13.978 -7.150 -19.697 1.00 88.50 98 ILE A N 1
ATOM 726 C CA . ILE A 1 98 ? 13.593 -6.702 -21.041 1.00 88.50 98 ILE A CA 1
ATOM 727 C C . ILE A 1 98 ? 14.810 -6.643 -21.964 1.00 88.50 98 ILE A C 1
ATOM 729 O O . ILE A 1 98 ? 14.719 -7.118 -23.091 1.00 88.50 98 ILE A O 1
ATOM 733 N N . ASN A 1 99 ? 15.953 -6.139 -21.488 1.00 86.69 99 ASN A N 1
ATOM 734 C CA . ASN A 1 99 ? 17.177 -6.093 -22.287 1.00 86.69 99 ASN A CA 1
ATOM 735 C C . ASN A 1 99 ? 17.610 -7.493 -22.750 1.00 86.69 99 ASN A C 1
ATOM 737 O O . ASN A 1 99 ? 17.916 -7.672 -23.919 1.00 86.69 99 ASN A O 1
ATOM 741 N N . LYS A 1 100 ? 17.537 -8.507 -21.878 1.00 85.31 100 LYS A N 1
ATOM 742 C CA . LYS A 1 100 ? 17.805 -9.908 -22.254 1.00 85.31 100 LYS A CA 1
ATOM 743 C C . LYS A 1 100 ? 16.790 -10.490 -23.236 1.00 85.31 100 LYS A C 1
ATOM 745 O O . LYS A 1 100 ? 17.138 -11.343 -24.040 1.00 85.31 100 LYS A O 1
ATOM 750 N N . LEU A 1 101 ? 15.527 -10.080 -23.142 1.00 85.88 101 LEU A N 1
ATOM 751 C CA . LEU A 1 101 ? 14.468 -10.554 -24.037 1.00 85.88 101 LEU A CA 1
ATOM 752 C C . LEU A 1 101 ? 14.570 -9.931 -25.434 1.00 85.88 101 LEU A C 1
ATOM 754 O O . LEU A 1 101 ? 14.125 -10.535 -26.406 1.00 85.88 101 LEU A O 1
ATOM 758 N N . TYR A 1 102 ? 15.118 -8.718 -25.505 1.00 81.56 102 TYR A N 1
ATOM 759 C CA . TYR A 1 102 ? 15.217 -7.921 -26.720 1.00 81.56 102 TYR A CA 1
ATOM 760 C C . TYR A 1 102 ? 16.632 -7.830 -27.285 1.00 81.56 102 TYR A C 1
ATOM 762 O O . TYR A 1 102 ? 16.802 -7.110 -28.264 1.00 81.56 102 TYR A O 1
ATOM 770 N N . GLU A 1 103 ? 17.615 -8.539 -26.713 1.00 68.12 103 GLU A N 1
ATOM 771 C CA . GLU A 1 103 ? 18.930 -8.733 -27.326 1.00 68.12 103 GLU A CA 1
ATOM 772 C C . GLU A 1 103 ? 18.696 -9.308 -28.732 1.00 68.12 103 GLU A C 1
ATOM 774 O O . GLU A 1 103 ? 18.336 -10.482 -28.877 1.00 68.12 103 GLU A O 1
ATOM 779 N N . PRO A 1 104 ? 18.840 -8.494 -29.799 1.00 57.00 104 PRO A N 1
ATOM 780 C CA . PRO A 1 104 ? 18.905 -9.045 -31.133 1.00 57.00 104 PRO A CA 1
ATOM 781 C C . PRO A 1 104 ? 20.167 -9.894 -31.128 1.00 57.00 104 PRO A C 1
ATOM 783 O O . PRO A 1 104 ? 21.163 -9.501 -30.525 1.00 57.00 104 PRO A O 1
ATOM 786 N N . ASN A 1 105 ? 20.132 -11.045 -31.783 1.00 56.84 105 ASN A N 1
ATOM 787 C CA . ASN A 1 105 ? 21.288 -11.915 -31.906 1.00 56.84 105 ASN A CA 1
ATOM 788 C C . ASN A 1 105 ? 22.415 -11.178 -32.668 1.00 56.84 105 ASN A C 1
ATOM 790 O O . ASN A 1 105 ? 22.562 -11.325 -33.880 1.00 56.84 105 ASN A O 1
ATOM 794 N N . THR A 1 106 ? 23.171 -10.304 -32.000 1.00 58.38 106 THR A N 1
ATOM 795 C CA . THR A 1 106 ? 24.307 -9.573 -32.562 1.00 58.38 106 THR A CA 1
ATOM 796 C C . THR A 1 106 ? 25.562 -10.413 -32.391 1.00 58.38 106 THR A C 1
ATOM 798 O O . THR A 1 106 ? 26.578 -9.939 -31.896 1.00 58.38 106 THR A O 1
ATOM 801 N N . ASP A 1 107 ? 25.506 -11.652 -32.874 1.00 54.12 107 ASP A N 1
ATOM 802 C CA . ASP A 1 107 ? 26.675 -12.520 -33.043 1.00 54.12 107 ASP A CA 1
ATOM 803 C C . ASP A 1 107 ? 27.597 -12.033 -34.189 1.00 54.12 107 ASP A C 1
ATOM 805 O O . ASP A 1 107 ? 28.595 -12.674 -34.504 1.00 54.12 107 ASP A O 1
ATOM 809 N N . GLY A 1 108 ? 27.297 -10.892 -34.832 1.00 49.91 108 GLY A N 1
ATOM 810 C CA . GLY A 1 108 ? 28.012 -10.402 -36.020 1.00 49.91 108 GLY A CA 1
ATOM 811 C C . GLY A 1 108 ? 28.594 -8.982 -35.966 1.00 49.91 108 GLY A C 1
ATOM 812 O O . GLY A 1 108 ? 29.184 -8.561 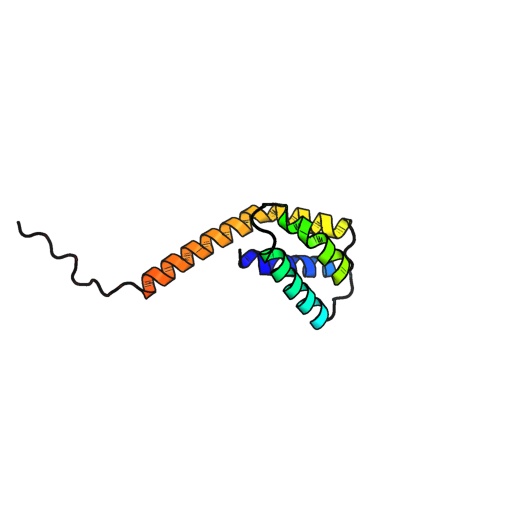-36.956 1.00 49.91 108 GLY A O 1
ATOM 813 N N . ALA A 1 109 ? 28.448 -8.218 -34.876 1.00 52.53 109 ALA A N 1
ATOM 814 C CA . ALA A 1 109 ? 28.854 -6.798 -34.861 1.00 52.53 109 ALA A CA 1
ATOM 815 C C . ALA A 1 109 ? 30.279 -6.524 -34.330 1.00 52.53 109 ALA A C 1
ATOM 817 O O . ALA A 1 109 ? 30.758 -5.400 -34.446 1.00 52.53 109 ALA A O 1
ATOM 818 N N . ASN A 1 110 ? 30.983 -7.537 -33.811 1.00 53.16 110 ASN A N 1
ATOM 819 C CA . ASN A 1 110 ? 32.403 -7.449 -33.441 1.00 53.16 110 ASN A CA 1
ATOM 820 C C . ASN A 1 110 ? 33.285 -8.139 -34.496 1.00 53.16 110 ASN A C 1
ATOM 822 O O . ASN A 1 110 ? 34.014 -9.083 -34.198 1.00 53.16 110 ASN A O 1
ATOM 826 N N . ALA A 1 111 ? 33.229 -7.675 -35.746 1.00 55.66 111 ALA A N 1
ATOM 827 C CA . ALA A 1 111 ? 34.338 -7.908 -36.666 1.00 55.66 111 ALA A CA 1
ATOM 828 C C . ALA A 1 111 ? 35.443 -6.885 -36.332 1.00 55.66 111 ALA A C 1
ATOM 830 O O . ALA A 1 111 ? 35.148 -5.687 -36.293 1.00 55.66 111 ALA A O 1
ATOM 831 N N . PRO A 1 112 ? 36.691 -7.304 -36.052 1.00 56.31 112 PRO A N 1
ATOM 832 C CA . PRO A 1 112 ? 37.773 -6.362 -35.802 1.00 56.31 112 PRO A CA 1
ATOM 833 C C . PRO A 1 112 ? 37.995 -5.499 -37.050 1.00 56.31 112 PRO A C 1
ATOM 835 O O . PRO A 1 112 ? 37.991 -6.011 -38.171 1.00 56.31 112 PRO A O 1
ATOM 838 N N . SER A 1 113 ? 38.169 -4.190 -36.845 1.00 54.28 113 SER A N 1
ATOM 839 C CA . SER A 1 113 ? 38.535 -3.243 -37.904 1.00 54.28 113 SER A CA 1
ATOM 840 C C . SER A 1 113 ? 39.732 -3.791 -38.689 1.00 54.28 113 SER A C 1
ATOM 842 O O . SER A 1 113 ? 40.716 -4.178 -38.051 1.00 54.28 113 SER A O 1
ATOM 844 N N . PRO A 1 114 ? 39.685 -3.841 -40.034 1.00 51.38 114 PRO A N 1
ATOM 845 C CA . PRO A 1 114 ? 40.857 -4.207 -40.811 1.00 51.38 114 PRO A CA 1
ATOM 846 C C . PRO A 1 114 ? 41.974 -3.189 -40.550 1.00 51.38 114 PRO A C 1
ATOM 848 O O . PRO A 1 114 ? 41.707 -1.996 -40.374 1.00 51.38 114 PRO A O 1
ATOM 851 N N . ALA A 1 115 ? 43.184 -3.738 -40.437 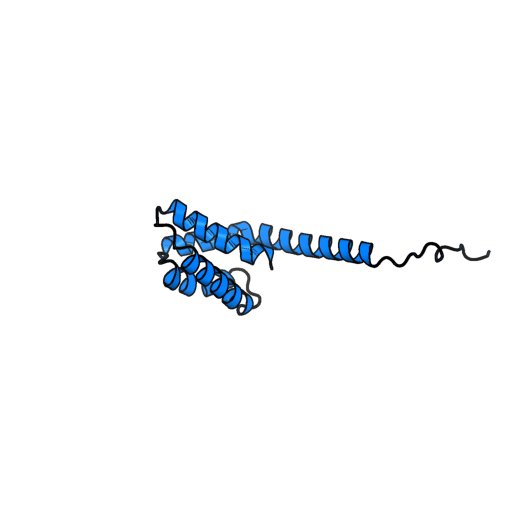1.00 53.84 115 ALA A N 1
ATOM 852 C CA . ALA A 1 115 ? 44.442 -3.071 -40.114 1.00 53.84 115 ALA A CA 1
ATOM 853 C C . ALA A 1 115 ? 44.849 -1.989 -41.124 1.00 53.84 115 ALA A C 1
ATOM 855 O O . ALA A 1 115 ? 44.484 -2.122 -42.315 1.00 53.84 115 ALA A O 1
#

Radius of gyration: 21.15 Å; Cα contacts (8 Å, |Δi|>4): 51; chains: 1; bounding box: 60×26×59 Å